Protein AF-A0A953WEM0-F1 (afdb_monomer_lite)

Sequence (82 aa):
NLMSLGGLAIAIGMIVDGAIVVTENAVERLHENPNASKLHVIYRAASEVAVPTAAGIFIICLVFVPLLTLQGLEGKLFSPVA

Radius of gyration: 17.66 Å; chains: 1; bounding box: 38×26×48 Å

pLDDT: mean 83.04, std 14.12, range [49.28, 95.56]

Secondary structure (DSSP, 8-state):
-HHHHHHHHHHHHHHHHHHHHHHHHHHHHHHH-TTS-HHHHHHHHHHHHHHHHHHHHHHHHHHHHHHHH--SHHHHHHTTT-

Structure (mmCIF, N/CA/C/O backbone):
data_AF-A0A953WEM0-F1
#
_entry.id   AF-A0A953WEM0-F1
#
loop_
_atom_site.group_PDB
_atom_site.id
_atom_site.type_symbol
_atom_site.label_atom_id
_atom_site.label_alt_id
_atom_site.label_comp_id
_atom_site.label_asym_id
_atom_site.label_entity_id
_atom_site.label_seq_id
_atom_site.pdbx_PDB_ins_code
_atom_site.Cartn_x
_atom_site.Cartn_y
_atom_site.Cartn_z
_atom_site.occupancy
_atom_site.B_iso_or_equiv
_atom_site.auth_seq_id
_atom_site.auth_comp_id
_atom_site.auth_asym_id
_atom_site.auth_atom_id
_atom_site.pdbx_PDB_model_num
ATOM 1 N N . ASN A 1 1 ? -12.332 19.147 18.999 1.00 67.75 1 ASN A N 1
ATOM 2 C CA . ASN A 1 1 ? -12.155 18.204 20.126 1.00 67.75 1 ASN A CA 1
ATOM 3 C C . ASN A 1 1 ? -10.918 17.360 19.837 1.00 67.75 1 ASN A C 1
ATOM 5 O O . ASN A 1 1 ? -10.829 16.869 18.718 1.00 67.75 1 ASN A O 1
ATOM 9 N N . LEU A 1 2 ? -9.974 17.227 20.779 1.00 73.88 2 LEU A N 1
ATOM 10 C CA . LEU A 1 2 ? -8.688 16.522 20.586 1.00 73.88 2 LEU A CA 1
ATOM 11 C C . LEU A 1 2 ? -8.872 15.098 20.039 1.00 73.88 2 LEU A C 1
ATOM 13 O O . LEU A 1 2 ? -8.150 14.682 19.143 1.00 73.88 2 LEU A O 1
ATOM 17 N N . MET A 1 3 ? -9.908 14.402 20.506 1.00 70.00 3 MET A N 1
ATOM 18 C CA . MET A 1 3 ? -10.274 13.069 20.025 1.00 70.00 3 MET A CA 1
ATOM 19 C C . MET A 1 3 ? -10.612 13.004 18.530 1.00 70.00 3 MET A C 1
ATOM 21 O O . MET A 1 3 ? -10.136 12.116 17.840 1.00 70.00 3 MET A O 1
ATOM 25 N N . SER A 1 4 ? -11.382 13.959 18.004 1.00 71.19 4 SER A N 1
ATOM 26 C CA . SER A 1 4 ? -11.742 13.990 16.576 1.00 71.19 4 SER A CA 1
ATOM 27 C C . SER A 1 4 ? -10.564 14.397 15.683 1.00 71.19 4 SER A C 1
ATOM 29 O O . SER A 1 4 ? -10.471 13.944 14.546 1.00 71.19 4 SER A O 1
ATOM 31 N N . LEU A 1 5 ? -9.643 15.217 16.200 1.00 83.12 5 LEU A N 1
ATOM 32 C CA . LEU A 1 5 ? -8.406 15.549 15.493 1.00 83.12 5 LEU A CA 1
ATOM 33 C C . LEU A 1 5 ? -7.473 14.326 15.401 1.00 83.12 5 LEU A C 1
ATOM 35 O O . LEU A 1 5 ? -6.798 14.157 14.390 1.00 83.12 5 LEU A O 1
ATOM 39 N N . GLY A 1 6 ? -7.488 13.454 16.419 1.00 79.06 6 GLY A N 1
ATOM 40 C CA . GLY A 1 6 ? -6.784 12.168 16.417 1.00 79.06 6 GLY A CA 1
ATOM 41 C C . GLY A 1 6 ? -7.251 11.225 15.304 1.00 79.06 6 GLY A C 1
ATOM 42 O O . GLY A 1 6 ? -6.412 10.696 14.581 1.00 79.06 6 GLY A O 1
ATOM 43 N N . GLY A 1 7 ? -8.564 11.087 15.089 1.00 79.44 7 GLY A N 1
ATOM 44 C CA . GLY A 1 7 ? -9.101 10.326 13.949 1.00 79.44 7 GLY A CA 1
ATOM 45 C C . GLY A 1 7 ? -8.732 10.892 12.604 1.00 79.44 7 GLY A C 1
ATOM 46 O O . GLY A 1 7 ? -8.350 10.151 11.706 1.00 79.44 7 GLY A O 1
ATOM 47 N N . LEU A 1 8 ? -8.802 12.218 12.467 1.00 82.44 8 LEU A N 1
ATOM 48 C CA . LEU A 1 8 ? -8.440 12.878 11.219 1.00 82.44 8 LEU A CA 1
ATOM 49 C C . LEU A 1 8 ? -6.965 12.624 10.864 1.00 82.44 8 LEU A C 1
ATOM 51 O O . LEU A 1 8 ? -6.650 12.351 9.710 1.00 82.44 8 LEU A O 1
ATOM 55 N N . ALA A 1 9 ? -6.068 12.677 11.855 1.00 85.94 9 ALA A N 1
ATOM 56 C CA . ALA A 1 9 ? -4.647 12.391 11.664 1.00 85.94 9 ALA A CA 1
ATOM 57 C C . ALA A 1 9 ? -4.398 10.938 11.229 1.00 85.94 9 ALA A C 1
ATOM 59 O O . ALA A 1 9 ? -3.596 10.700 10.326 1.00 85.94 9 ALA A O 1
ATOM 60 N N . ILE A 1 10 ? -5.116 9.981 11.824 1.00 83.88 10 ILE A N 1
ATOM 61 C CA . ILE A 1 10 ? -5.044 8.570 11.432 1.00 83.88 10 ILE A CA 1
ATOM 62 C C . ILE A 1 10 ? -5.556 8.408 10.006 1.00 83.88 10 ILE A C 1
ATOM 64 O O . ILE A 1 10 ? -4.813 7.911 9.169 1.00 83.88 10 ILE A O 1
ATOM 68 N N . ALA A 1 11 ? -6.758 8.906 9.703 1.00 83.25 11 ALA A N 1
ATOM 69 C CA . ALA A 1 11 ? -7.376 8.822 8.382 1.00 83.25 11 ALA A CA 1
ATOM 70 C C . ALA A 1 11 ? -6.468 9.361 7.270 1.00 83.25 11 ALA A C 1
ATOM 72 O O . ALA A 1 11 ? -6.332 8.719 6.231 1.00 83.25 11 ALA A O 1
ATOM 73 N N . ILE A 1 12 ? -5.793 10.492 7.501 1.00 88.81 12 ILE A N 1
ATOM 74 C CA . ILE A 1 12 ? -4.807 11.027 6.555 1.00 88.81 12 ILE A CA 1
ATOM 75 C C . ILE A 1 12 ? -3.673 10.023 6.338 1.00 88.81 12 ILE A C 1
ATOM 77 O O . ILE A 1 12 ? -3.364 9.723 5.188 1.00 88.81 12 ILE A O 1
ATOM 81 N N . GLY A 1 13 ? -3.100 9.475 7.414 1.00 86.81 13 GLY A N 1
ATOM 82 C CA . GLY A 1 13 ? -2.063 8.444 7.344 1.00 86.81 13 GLY A CA 1
ATOM 83 C C . GLY A 1 13 ? -2.499 7.223 6.530 1.00 86.81 13 GLY A C 1
ATOM 84 O O . GLY A 1 13 ? -1.762 6.782 5.655 1.00 86.81 13 GLY A O 1
ATOM 85 N N . MET A 1 14 ? -3.725 6.737 6.744 1.00 86.62 14 MET A N 1
ATOM 86 C CA . MET A 1 14 ? -4.260 5.581 6.010 1.00 86.62 14 MET A CA 1
ATOM 87 C C . MET A 1 14 ? -4.467 5.879 4.518 1.00 86.62 14 MET A C 1
ATOM 89 O O . MET A 1 14 ? -4.214 5.020 3.678 1.00 86.62 14 MET A O 1
ATOM 93 N N . ILE A 1 15 ? -4.925 7.091 4.174 1.00 84.94 15 ILE A N 1
ATOM 94 C CA . ILE A 1 15 ? -5.162 7.502 2.780 1.00 84.94 15 ILE A CA 1
ATOM 95 C C . ILE A 1 15 ? -3.844 7.593 2.004 1.00 84.94 15 ILE A C 1
ATOM 97 O O . ILE A 1 15 ? -3.797 7.227 0.829 1.00 84.94 15 ILE A O 1
ATOM 101 N N . VAL A 1 16 ? -2.779 8.093 2.639 1.00 92.69 16 VAL A N 1
ATOM 102 C CA . VAL A 1 16 ? -1.496 8.304 1.955 1.00 92.69 16 VAL A CA 1
ATOM 103 C C . VAL A 1 16 ? -0.621 7.057 1.910 1.00 92.69 16 VAL A C 1
ATOM 105 O O . VAL A 1 16 ? 0.154 6.934 0.969 1.00 92.69 16 VAL A O 1
ATOM 108 N N . ASP A 1 17 ? -0.759 6.123 2.854 1.00 91.31 17 ASP A N 1
ATOM 109 C CA . ASP A 1 17 ? 0.090 4.925 2.956 1.00 91.31 17 ASP A CA 1
ATOM 110 C C . ASP A 1 17 ? 0.141 4.122 1.644 1.00 91.31 17 ASP A C 1
ATOM 112 O O . ASP A 1 17 ? 1.199 3.967 1.031 1.00 91.31 17 ASP A O 1
ATOM 116 N N . GLY A 1 18 ? -1.023 3.720 1.121 1.00 88.94 18 GLY A N 1
ATOM 117 C CA . GLY A 1 18 ? -1.093 2.958 -0.129 1.00 88.94 18 GLY A CA 1
ATOM 118 C C . GLY A 1 18 ? -0.560 3.726 -1.345 1.00 88.94 18 GLY A C 1
ATOM 119 O O . GLY A 1 18 ? 0.073 3.140 -2.223 1.00 88.94 18 GLY A O 1
ATOM 120 N N . ALA A 1 19 ? -0.771 5.045 -1.392 1.00 91.25 19 ALA A N 1
ATOM 121 C CA . ALA A 1 19 ? -0.258 5.883 -2.472 1.00 91.25 19 ALA A CA 1
ATOM 122 C C . ALA A 1 19 ? 1.271 6.019 -2.411 1.00 91.25 19 ALA A C 1
ATOM 124 O O . ALA A 1 19 ? 1.927 5.970 -3.453 1.00 91.25 19 ALA A O 1
ATOM 125 N N . ILE A 1 20 ? 1.843 6.151 -1.210 1.00 94.50 20 ILE A N 1
ATOM 126 C CA . ILE A 1 20 ? 3.290 6.252 -0.996 1.00 94.50 20 ILE A CA 1
ATOM 127 C C . ILE A 1 20 ? 3.973 4.962 -1.454 1.00 94.50 20 ILE A C 1
ATOM 129 O O . ILE A 1 20 ? 4.866 5.039 -2.293 1.00 94.50 20 ILE 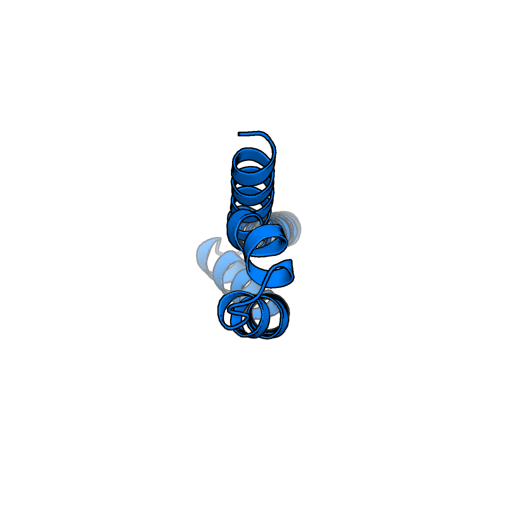A O 1
ATOM 133 N N .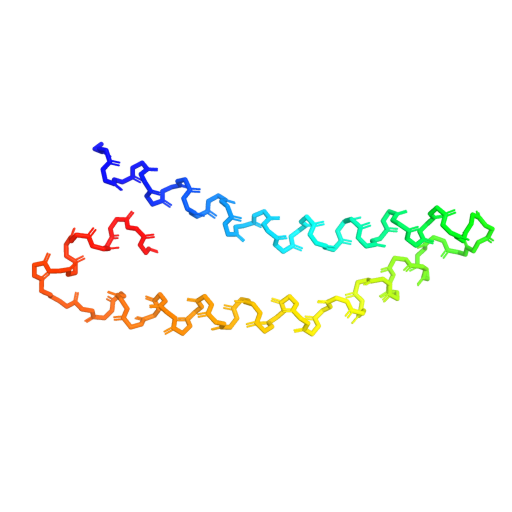 VAL A 1 21 ? 3.488 3.791 -1.021 1.00 94.81 21 VAL A N 1
ATOM 134 C CA . VAL A 1 21 ? 4.066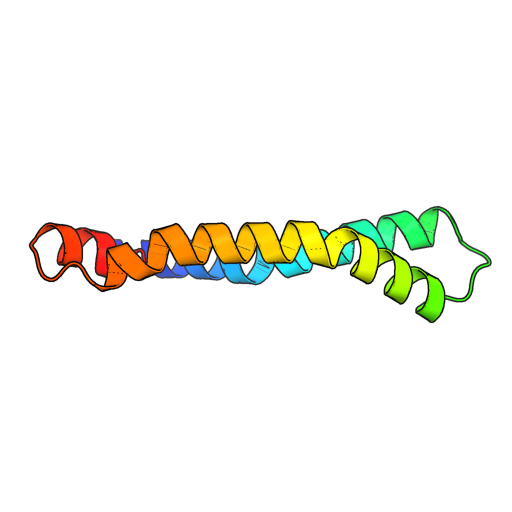 2.483 -1.395 1.00 94.81 21 VAL A CA 1
ATOM 135 C C . VAL A 1 21 ? 4.099 2.280 -2.915 1.00 94.81 21 VAL A C 1
ATOM 137 O O . VAL A 1 21 ? 5.115 1.864 -3.475 1.00 94.81 21 VAL A O 1
ATOM 140 N N . VAL A 1 22 ? 3.004 2.599 -3.615 1.00 94.44 22 VAL A N 1
ATOM 141 C CA . VAL A 1 22 ? 2.937 2.465 -5.081 1.00 94.44 22 VAL A CA 1
ATOM 142 C C . VAL A 1 22 ? 3.869 3.455 -5.777 1.00 94.44 22 VAL A C 1
ATOM 144 O O . VAL A 1 22 ? 4.531 3.098 -6.753 1.00 94.44 22 VAL A O 1
ATOM 147 N N . THR A 1 23 ? 3.928 4.695 -5.287 1.00 94.62 23 THR A N 1
ATOM 148 C CA . THR A 1 23 ? 4.749 5.747 -5.898 1.00 94.62 23 THR A CA 1
ATOM 149 C C . THR A 1 23 ? 6.237 5.469 -5.705 1.00 94.62 23 THR A C 1
ATOM 151 O O . THR A 1 23 ? 7.003 5.617 -6.654 1.00 94.62 23 THR A O 1
ATOM 154 N N . GLU A 1 24 ? 6.646 5.017 -4.520 1.00 95.56 24 GLU A N 1
ATOM 155 C CA . GLU A 1 24 ? 8.034 4.674 -4.207 1.00 95.56 24 GLU A CA 1
ATOM 156 C C . GLU A 1 24 ? 8.533 3.523 -5.089 1.00 95.56 24 GLU A C 1
ATOM 158 O O . GLU A 1 24 ? 9.528 3.691 -5.795 1.00 95.56 24 GLU A O 1
ATOM 163 N N . ASN A 1 25 ? 7.770 2.424 -5.183 1.00 95.25 25 ASN A N 1
ATOM 164 C CA . ASN A 1 25 ? 8.134 1.301 -6.053 1.00 95.25 25 ASN A CA 1
ATOM 165 C C . ASN A 1 25 ? 8.161 1.704 -7.540 1.00 95.25 25 ASN A C 1
ATOM 167 O O . ASN A 1 25 ? 9.026 1.275 -8.302 1.00 95.25 25 ASN A O 1
ATOM 171 N N . ALA A 1 26 ? 7.233 2.558 -7.989 1.00 94.44 26 ALA A N 1
ATOM 172 C CA . ALA A 1 26 ? 7.232 3.043 -9.369 1.00 94.44 26 ALA A CA 1
ATOM 173 C C . ALA A 1 26 ? 8.463 3.908 -9.687 1.00 94.44 26 ALA A C 1
ATOM 175 O O . ALA A 1 26 ? 9.054 3.758 -10.759 1.00 94.44 26 ALA A O 1
ATOM 176 N N . VAL A 1 27 ? 8.856 4.800 -8.771 1.00 94.69 27 VAL A N 1
ATOM 177 C CA . VAL A 1 27 ? 10.042 5.656 -8.924 1.00 94.69 27 VAL A CA 1
ATOM 178 C C . VAL A 1 27 ? 11.322 4.822 -8.902 1.00 94.69 27 VAL A C 1
ATOM 180 O O . VAL A 1 27 ? 12.178 5.020 -9.765 1.00 94.69 27 VAL A O 1
ATOM 183 N N . GLU A 1 28 ? 11.431 3.854 -7.991 1.00 94.44 28 GLU A N 1
ATOM 184 C CA . GLU A 1 28 ? 12.560 2.921 -7.920 1.00 94.44 28 GLU A CA 1
ATOM 185 C C . GLU A 1 28 ? 12.739 2.169 -9.248 1.00 94.44 28 GLU A C 1
ATOM 187 O O . GLU A 1 28 ? 13.800 2.238 -9.873 1.00 94.44 28 GLU A O 1
ATOM 192 N N . ARG A 1 29 ? 11.670 1.561 -9.779 1.00 93.56 29 ARG A N 1
ATOM 193 C CA . ARG A 1 29 ? 11.749 0.807 -11.042 1.00 93.56 29 ARG A CA 1
ATOM 194 C C . ARG A 1 29 ? 11.993 1.666 -12.271 1.00 93.56 29 ARG A C 1
ATOM 196 O O . ARG A 1 29 ? 12.622 1.190 -13.220 1.00 93.56 29 ARG A O 1
ATOM 203 N N . LEU A 1 30 ? 11.530 2.916 -12.275 1.00 93.44 30 LEU A N 1
ATOM 204 C CA . LEU A 1 30 ? 11.851 3.875 -13.333 1.00 93.44 30 LEU A CA 1
ATOM 205 C C . LEU A 1 30 ? 13.331 4.270 -13.318 1.00 93.44 30 LEU A C 1
ATOM 207 O O . LEU A 1 30 ? 13.913 4.422 -14.392 1.00 93.44 30 LEU A O 1
ATOM 211 N N . HIS A 1 31 ? 13.945 4.404 -12.139 1.00 92.56 31 HIS A N 1
ATOM 212 C CA . HIS A 1 31 ? 15.381 4.665 -12.022 1.00 92.56 31 HIS A CA 1
ATOM 213 C C . HIS A 1 31 ? 16.233 3.469 -12.460 1.00 92.56 31 HIS A C 1
ATOM 215 O O . HIS A 1 31 ? 17.252 3.665 -13.119 1.00 92.56 31 HIS A O 1
ATOM 221 N N . GLU A 1 32 ? 15.807 2.243 -12.159 1.00 92.38 32 GLU A N 1
ATOM 222 C CA . GLU A 1 32 ? 16.504 1.025 -12.595 1.00 92.38 32 GLU A CA 1
ATOM 223 C C . GLU A 1 32 ? 16.385 0.764 -14.105 1.00 92.38 32 GLU A C 1
ATOM 225 O O . GLU A 1 32 ? 17.265 0.149 -14.706 1.00 92.38 32 GLU A O 1
ATOM 230 N N . ASN A 1 33 ? 15.306 1.237 -14.742 1.00 89.44 33 ASN A N 1
ATOM 231 C CA . ASN A 1 33 ? 14.990 0.954 -16.145 1.00 89.44 33 ASN A CA 1
ATOM 232 C C . ASN A 1 33 ? 14.838 2.240 -16.987 1.00 89.44 33 ASN A C 1
ATOM 234 O O . ASN A 1 33 ? 13.774 2.469 -17.572 1.00 89.44 33 ASN A O 1
ATOM 238 N N . PRO A 1 34 ? 15.893 3.069 -17.128 1.00 84.81 34 PRO A N 1
ATOM 239 C CA . PRO A 1 34 ? 15.797 4.400 -17.739 1.00 84.81 34 PRO A CA 1
ATOM 240 C C . PRO A 1 34 ? 15.409 4.388 -19.228 1.00 84.81 34 PRO A C 1
ATOM 242 O O . PRO A 1 34 ? 14.860 5.365 -19.732 1.00 84.81 34 PRO A O 1
ATOM 245 N N . ASN A 1 35 ? 15.668 3.280 -19.932 1.00 90.19 35 ASN A N 1
ATOM 246 C CA . ASN A 1 35 ? 15.384 3.124 -21.365 1.00 90.19 35 ASN A CA 1
ATOM 247 C C . ASN A 1 35 ? 14.065 2.385 -21.655 1.00 90.19 35 ASN A C 1
ATOM 249 O O . ASN A 1 35 ? 13.704 2.202 -22.818 1.00 90.19 35 ASN A O 1
ATOM 253 N N . ALA A 1 36 ? 13.357 1.912 -20.626 1.00 87.81 36 ALA A N 1
ATOM 254 C CA . ALA A 1 36 ? 12.120 1.164 -20.802 1.00 87.81 36 ALA A CA 1
ATOM 255 C C . ALA A 1 36 ? 10.913 2.096 -21.000 1.00 87.81 36 ALA A C 1
ATOM 257 O O . ALA A 1 36 ? 10.904 3.262 -20.602 1.00 87.81 36 ALA A O 1
ATOM 258 N N . SER A 1 37 ? 9.847 1.563 -21.603 1.00 92.19 37 SER A N 1
ATOM 259 C CA . SER A 1 37 ? 8.582 2.292 -21.724 1.00 92.19 37 SER A CA 1
ATOM 260 C C . SER A 1 37 ? 8.015 2.601 -20.336 1.00 92.19 37 SER A C 1
ATOM 262 O O . SER A 1 37 ? 7.654 1.687 -19.593 1.00 92.19 37 SER A O 1
ATOM 264 N N . LYS A 1 38 ? 7.899 3.893 -20.001 1.00 90.69 38 LYS A N 1
ATOM 265 C CA . LYS A 1 38 ? 7.477 4.368 -18.671 1.00 90.69 38 LYS A CA 1
ATOM 266 C C . LYS A 1 38 ? 6.158 3.744 -18.210 1.00 90.69 38 LYS A C 1
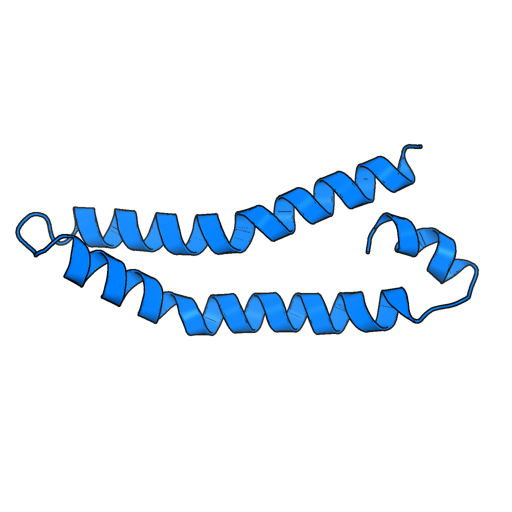ATOM 268 O O . LYS A 1 38 ? 6.060 3.296 -17.075 1.00 90.69 38 LYS A O 1
ATOM 273 N N . LEU A 1 39 ? 5.167 3.659 -19.102 1.00 92.25 39 LEU A N 1
ATOM 274 C CA . LEU A 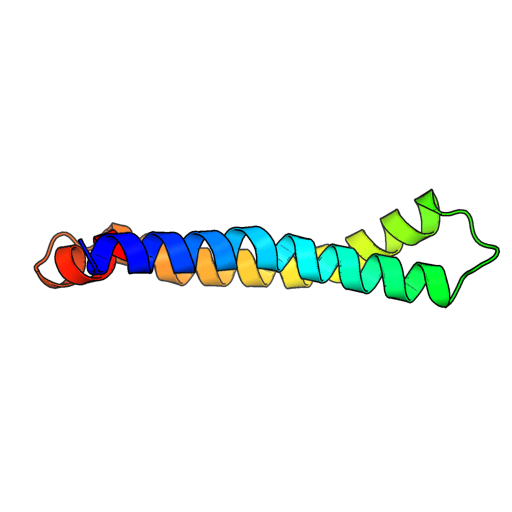1 39 ? 3.869 3.045 -18.797 1.00 92.25 39 LEU A CA 1
ATOM 275 C C . LEU A 1 39 ? 3.995 1.561 -18.434 1.00 92.25 39 LEU A C 1
ATOM 277 O O . LEU A 1 39 ? 3.319 1.098 -17.521 1.00 92.25 39 LEU A O 1
ATOM 281 N N . HIS A 1 40 ? 4.869 0.823 -19.122 1.00 92.81 40 HIS A N 1
ATOM 282 C CA . HIS A 1 40 ? 5.080 -0.595 -18.841 1.00 92.81 40 HIS A CA 1
ATOM 283 C C . HIS A 1 40 ? 5.750 -0.806 -17.480 1.00 92.81 40 HIS A C 1
ATOM 285 O O . HIS A 1 40 ? 5.349 -1.692 -16.725 1.00 92.81 40 HIS A O 1
ATOM 291 N N . VAL A 1 41 ? 6.742 0.029 -17.158 1.00 93.56 41 VAL A N 1
ATOM 292 C CA . VAL A 1 41 ? 7.454 -0.012 -15.875 1.00 93.56 41 VAL A CA 1
ATOM 293 C C . VAL A 1 41 ? 6.507 0.311 -14.721 1.00 93.56 41 VAL A C 1
ATOM 295 O O . VAL A 1 41 ? 6.428 -0.465 -13.775 1.00 93.56 41 VAL A O 1
ATOM 298 N N . ILE A 1 42 ? 5.728 1.393 -14.833 1.00 93.75 42 ILE A N 1
ATOM 299 C CA . ILE A 1 42 ? 4.757 1.796 -13.804 1.00 93.75 42 ILE A CA 1
ATOM 300 C C . ILE A 1 42 ? 3.703 0.703 -13.592 1.00 93.75 42 ILE A C 1
ATOM 302 O O . ILE A 1 42 ? 3.401 0.361 -12.453 1.00 93.75 42 ILE A O 1
ATOM 306 N N . TYR A 1 43 ? 3.168 0.118 -14.669 1.00 94.12 43 TYR A N 1
ATOM 307 C CA . TYR A 1 43 ? 2.176 -0.955 -14.567 1.00 94.12 43 TYR A CA 1
ATOM 308 C C . TYR A 1 43 ? 2.716 -2.185 -13.824 1.00 94.12 43 TYR A C 1
ATOM 310 O O . TYR A 1 43 ? 2.034 -2.736 -12.954 1.00 94.12 43 TYR A O 1
ATOM 318 N N . ARG A 1 44 ? 3.944 -2.616 -14.145 1.00 93.62 44 ARG A N 1
ATOM 319 C CA . ARG A 1 44 ? 4.583 -3.739 -13.448 1.00 93.62 44 ARG A CA 1
ATOM 320 C C . ARG A 1 44 ? 4.857 -3.407 -11.988 1.00 93.62 44 ARG A C 1
ATOM 322 O O . ARG A 1 44 ? 4.484 -4.198 -11.129 1.00 93.62 44 ARG A O 1
ATOM 329 N N . ALA A 1 45 ? 5.425 -2.234 -11.716 1.00 93.81 45 ALA A N 1
ATOM 330 C CA . ALA A 1 45 ? 5.703 -1.786 -10.358 1.00 93.81 45 ALA A CA 1
ATOM 331 C C . ALA A 1 45 ? 4.422 -1.750 -9.507 1.00 93.81 45 ALA A C 1
ATOM 333 O O . ALA A 1 45 ? 4.388 -2.309 -8.416 1.00 93.81 45 ALA A O 1
ATOM 334 N N . ALA A 1 46 ? 3.331 -1.182 -10.028 1.00 93.88 46 ALA A N 1
ATOM 335 C CA . ALA A 1 46 ? 2.046 -1.168 -9.333 1.00 93.88 46 ALA A CA 1
ATOM 336 C C . ALA A 1 46 ? 1.496 -2.584 -9.085 1.00 93.88 46 ALA A C 1
ATOM 338 O O . ALA A 1 46 ? 0.975 -2.861 -8.008 1.00 93.88 46 ALA A O 1
ATOM 339 N N . SER A 1 47 ? 1.639 -3.498 -10.052 1.00 93.88 47 SER A N 1
ATOM 340 C CA . SER A 1 47 ? 1.154 -4.881 -9.918 1.00 93.88 47 SER A CA 1
ATOM 341 C C . SER A 1 47 ? 1.918 -5.686 -8.864 1.00 93.88 47 SER A C 1
ATOM 343 O O . SER A 1 47 ? 1.326 -6.533 -8.200 1.00 93.88 47 SER A O 1
ATOM 345 N N . GLU A 1 48 ? 3.214 -5.429 -8.685 1.00 93.19 48 GLU A N 1
ATOM 346 C CA . GLU A 1 48 ? 4.035 -6.121 -7.685 1.00 93.19 48 GLU A CA 1
ATOM 347 C C . GLU A 1 48 ? 3.642 -5.769 -6.249 1.00 93.19 48 GLU A C 1
ATOM 349 O O . GLU A 1 48 ? 3.609 -6.645 -5.385 1.00 93.19 48 GLU A O 1
ATOM 354 N N . VAL A 1 49 ? 3.295 -4.504 -5.999 1.00 94.88 49 VAL A N 1
ATOM 355 C CA . VAL A 1 49 ? 2.879 -4.045 -4.666 1.00 94.88 49 VAL A CA 1
ATOM 356 C C . VAL A 1 49 ? 1.370 -4.149 -4.435 1.00 94.88 49 VAL A C 1
ATOM 358 O O . VAL A 1 49 ? 0.922 -4.053 -3.298 1.00 94.88 49 VAL A O 1
ATOM 361 N N . ALA A 1 50 ? 0.568 -4.421 -5.470 1.00 92.69 50 ALA A N 1
ATOM 362 C CA . ALA A 1 50 ? -0.890 -4.500 -5.351 1.00 92.69 50 ALA A CA 1
ATOM 363 C C . ALA A 1 50 ? -1.350 -5.518 -4.294 1.00 92.69 50 ALA A C 1
ATOM 365 O O . ALA A 1 50 ? -2.234 -5.220 -3.493 1.00 92.69 50 ALA A O 1
ATOM 366 N N . VAL A 1 51 ? -0.740 -6.707 -4.268 1.00 94.25 51 VAL A N 1
ATOM 367 C CA . VAL A 1 51 ? -1.078 -7.766 -3.303 1.00 94.25 51 VAL A CA 1
ATOM 368 C C . VAL A 1 51 ? -0.732 -7.368 -1.861 1.00 94.25 51 VAL A C 1
ATOM 370 O O . VAL A 1 51 ? -1.636 -7.408 -1.024 1.00 94.25 51 VAL A O 1
ATOM 373 N N . PRO A 1 52 ? 0.514 -6.968 -1.525 1.00 92.88 52 PRO A N 1
ATOM 374 C CA . PRO A 1 52 ? 0.840 -6.570 -0.156 1.00 92.88 52 PRO A CA 1
ATOM 375 C C . PRO A 1 52 ? 0.075 -5.319 0.299 1.00 92.88 52 PRO A C 1
ATOM 377 O O . PRO A 1 52 ? -0.408 -5.297 1.430 1.00 92.88 52 PRO A O 1
ATOM 380 N N . THR A 1 53 ? -0.125 -4.320 -0.570 1.00 93.31 53 THR A N 1
ATOM 381 C CA . THR A 1 53 ? -0.930 -3.132 -0.240 1.00 93.31 53 THR A CA 1
ATOM 382 C C . THR A 1 53 ? -2.388 -3.504 0.045 1.00 93.31 53 THR A C 1
ATOM 384 O O . THR A 1 53 ? -2.951 -3.056 1.043 1.00 93.31 53 THR A O 1
ATOM 387 N N . ALA A 1 54 ? -3.001 -4.376 -0.764 1.00 92.44 54 ALA A N 1
ATOM 388 C CA . ALA A 1 54 ? -4.366 -4.844 -0.521 1.00 92.44 54 ALA A CA 1
ATOM 389 C C . ALA A 1 54 ? -4.484 -5.653 0.781 1.00 92.44 54 ALA A C 1
ATOM 391 O O . ALA A 1 54 ? -5.456 -5.489 1.518 1.00 92.44 54 ALA A O 1
ATOM 392 N N . ALA A 1 55 ? -3.490 -6.489 1.096 1.00 94.12 55 ALA A N 1
ATOM 393 C CA . ALA A 1 55 ? -3.445 -7.221 2.358 1.00 94.12 55 ALA A CA 1
ATOM 394 C C . ALA A 1 55 ? -3.356 -6.272 3.567 1.00 94.12 55 ALA A C 1
ATOM 396 O O . ALA A 1 55 ? -4.072 -6.470 4.548 1.00 94.12 55 ALA A O 1
ATOM 397 N N . GLY A 1 56 ? -2.543 -5.212 3.481 1.00 91.44 56 GLY A N 1
ATOM 398 C CA . GLY A 1 56 ? -2.455 -4.171 4.510 1.00 91.44 56 GLY A CA 1
ATOM 399 C C . GLY A 1 56 ? -3.790 -3.461 4.742 1.00 91.44 56 GLY A C 1
ATOM 400 O O . GLY A 1 56 ? -4.264 -3.392 5.876 1.00 91.44 56 GLY A O 1
ATOM 401 N N . ILE A 1 57 ? -4.454 -3.032 3.663 1.00 90.19 57 ILE A N 1
ATOM 402 C CA . ILE A 1 57 ? -5.798 -2.431 3.729 1.00 90.19 57 ILE A CA 1
ATOM 403 C C . ILE A 1 57 ? -6.789 -3.401 4.382 1.00 90.19 57 ILE A C 1
ATOM 405 O O . ILE A 1 57 ? -7.578 -2.999 5.235 1.00 90.19 57 ILE A O 1
ATOM 409 N N . PHE A 1 58 ? -6.728 -4.688 4.036 1.00 93.44 58 PHE A N 1
ATOM 410 C CA . PHE A 1 58 ? -7.615 -5.695 4.612 1.00 93.44 58 PHE A CA 1
ATOM 411 C C . PHE A 1 58 ? -7.402 -5.868 6.121 1.00 93.44 58 PHE A C 1
ATOM 413 O O . PHE A 1 58 ? -8.374 -5.958 6.867 1.00 93.44 58 PHE A O 1
ATOM 420 N N . ILE A 1 59 ? -6.151 -5.853 6.590 1.00 91.75 59 ILE A N 1
ATOM 421 C CA . ILE A 1 59 ? -5.825 -5.888 8.023 1.00 91.75 59 ILE A CA 1
ATOM 422 C C . ILE A 1 59 ? -6.394 -4.655 8.733 1.00 91.75 59 ILE A C 1
ATOM 424 O O . ILE A 1 59 ? -7.026 -4.798 9.779 1.00 91.75 59 ILE A O 1
ATOM 428 N N . ILE A 1 60 ? -6.237 -3.460 8.152 1.00 88.50 60 ILE A N 1
ATOM 429 C CA . ILE A 1 60 ? -6.817 -2.224 8.697 1.00 88.50 60 ILE A CA 1
ATOM 430 C C . ILE A 1 60 ? -8.340 -2.362 8.797 1.00 88.50 60 ILE A C 1
ATOM 432 O O . ILE A 1 60 ? -8.906 -2.117 9.860 1.00 88.50 60 ILE A O 1
ATOM 436 N N . CYS A 1 61 ? -9.011 -2.839 7.745 1.00 87.25 61 CYS A N 1
ATOM 437 C CA . CYS A 1 61 ? -10.450 -3.092 7.780 1.00 87.25 61 CYS A CA 1
ATOM 438 C C . CYS A 1 61 ? -10.841 -4.098 8.874 1.00 87.25 61 CYS A C 1
ATOM 440 O O . CYS A 1 61 ? -11.803 -3.853 9.596 1.00 87.25 61 CYS A O 1
ATOM 442 N N . LEU A 1 62 ? -10.101 -5.200 9.039 1.00 89.62 62 LEU A N 1
ATOM 443 C CA . LEU A 1 62 ? -10.374 -6.205 10.074 1.00 89.62 62 LEU A CA 1
ATOM 444 C C . LEU A 1 62 ? -10.226 -5.661 11.498 1.00 89.62 62 LEU A C 1
ATOM 446 O O . LEU A 1 62 ? -10.885 -6.167 12.400 1.00 89.62 62 LEU A O 1
ATOM 450 N N . VAL A 1 63 ? -9.388 -4.646 11.709 1.00 85.75 63 VAL A N 1
ATOM 451 C CA . VAL A 1 63 ? -9.238 -3.982 13.010 1.00 85.75 63 VAL A CA 1
ATOM 452 C C . VAL A 1 63 ? -10.312 -2.910 13.206 1.00 85.75 63 VAL A C 1
ATOM 454 O O . VAL A 1 63 ? -10.941 -2.857 14.259 1.00 85.75 63 VAL A O 1
ATOM 457 N N . PHE A 1 64 ? -10.567 -2.076 12.196 1.00 80.31 64 PHE A N 1
ATOM 458 C CA . PHE A 1 64 ? -11.450 -0.912 12.311 1.00 80.31 64 PHE A CA 1
ATOM 459 C C . PHE A 1 64 ? -12.940 -1.261 12.219 1.00 80.31 64 PHE A C 1
ATOM 461 O O . PHE A 1 64 ? -13.744 -0.679 12.944 1.00 80.31 64 PHE A O 1
ATOM 468 N N . VAL A 1 65 ? -13.334 -2.232 11.387 1.00 83.12 65 VAL A N 1
ATOM 469 C CA . VAL A 1 65 ? -14.748 -2.627 11.243 1.00 83.12 65 VAL A CA 1
ATOM 470 C C . VAL A 1 65 ? -15.341 -3.110 12.574 1.00 83.12 65 VAL A C 1
ATOM 472 O O . VAL A 1 65 ? -16.394 -2.599 12.953 1.00 83.12 65 VAL A O 1
ATOM 475 N N . PRO A 1 66 ? -14.697 -4.010 13.345 1.00 80.62 66 PRO A N 1
ATOM 476 C CA . PRO A 1 66 ? -15.195 -4.390 14.666 1.00 80.62 66 PRO A CA 1
ATOM 477 C C . PRO A 1 66 ? -15.242 -3.215 15.645 1.00 80.62 66 PRO A C 1
ATOM 479 O O . PRO A 1 66 ? -16.208 -3.094 16.398 1.00 80.62 66 PRO A O 1
ATOM 482 N N . LEU A 1 67 ? -14.252 -2.316 15.606 1.00 77.06 67 LEU A N 1
ATOM 483 C CA . LEU A 1 67 ? -14.222 -1.130 16.467 1.00 77.06 67 LEU A CA 1
ATOM 484 C C . LEU A 1 67 ? -15.418 -0.199 16.211 1.00 77.06 67 LEU A C 1
ATOM 486 O O . LEU A 1 67 ? -15.992 0.315 17.169 1.00 77.06 67 LEU A O 1
ATOM 490 N N . LEU A 1 68 ? -15.856 -0.053 14.955 1.00 67.75 68 LEU A N 1
ATOM 491 C CA . LEU A 1 68 ? -17.056 0.714 14.589 1.00 67.75 68 LEU A CA 1
ATOM 492 C C . LEU A 1 68 ? -18.364 0.070 15.089 1.00 67.75 68 LEU A C 1
ATOM 494 O O . LEU A 1 68 ? -19.359 0.769 15.276 1.00 67.75 68 LEU A O 1
ATOM 498 N N . THR A 1 69 ? -18.382 -1.248 15.322 1.00 70.69 69 THR A N 1
ATOM 499 C CA . THR A 1 69 ? -19.571 -1.966 15.826 1.00 70.69 69 THR A CA 1
ATOM 500 C C . THR A 1 69 ? -19.735 -1.921 17.348 1.00 70.69 69 THR A C 1
ATOM 502 O O . THR A 1 69 ? -20.805 -2.263 17.856 1.00 70.69 69 THR A O 1
ATOM 505 N N . LEU A 1 70 ? -18.718 -1.482 18.099 1.00 69.19 70 LEU A N 1
ATOM 506 C CA . LEU A 1 70 ? -18.790 -1.378 19.558 1.00 69.19 70 LEU A CA 1
ATOM 507 C C . LEU A 1 70 ? -19.687 -0.199 19.976 1.00 69.19 70 LEU A C 1
ATOM 509 O O . LEU A 1 70 ? -19.325 0.963 19.835 1.00 69.19 70 LEU A O 1
ATOM 513 N N . GLN A 1 71 ? -20.855 -0.493 20.558 1.00 54.47 71 GLN A N 1
ATOM 514 C CA . GLN A 1 71 ? -21.847 0.503 21.010 1.00 54.47 71 GLN A CA 1
ATOM 515 C C . GLN A 1 71 ? -21.644 0.987 22.471 1.00 54.47 71 GLN A C 1
ATOM 517 O O . GLN A 1 71 ? -22.539 1.592 23.061 1.00 54.47 71 GLN A O 1
ATOM 522 N N . GLY A 1 72 ? -20.483 0.716 23.083 1.00 61.94 72 GLY A N 1
ATOM 523 C CA . GLY A 1 72 ? -20.193 0.996 24.501 1.00 61.94 72 GLY A CA 1
ATOM 524 C C . GLY A 1 72 ? -19.430 2.303 24.795 1.00 61.94 72 GLY A C 1
ATOM 525 O O . GLY A 1 72 ? -19.174 3.121 23.912 1.00 61.94 72 GLY A O 1
ATOM 526 N N . LEU A 1 73 ? -19.008 2.478 26.059 1.00 51.78 73 LEU A N 1
ATOM 527 C CA . LEU A 1 73 ? -18.077 3.544 26.492 1.00 51.78 73 LEU A CA 1
ATOM 528 C C . LEU A 1 73 ? -16.726 3.472 25.754 1.00 51.78 73 LEU A C 1
ATOM 530 O O . LEU A 1 73 ? -16.140 4.506 25.449 1.00 51.78 73 LEU A O 1
ATOM 534 N N . GLU A 1 74 ? -16.286 2.265 25.400 1.00 52.31 74 GLU A N 1
ATOM 535 C CA . GLU A 1 74 ? -15.103 2.007 24.567 1.00 52.31 74 GLU A CA 1
ATOM 536 C C . GLU A 1 74 ? -15.335 2.444 23.112 1.00 52.31 74 GLU A C 1
ATOM 538 O O . GLU A 1 74 ? -14.477 3.084 22.511 1.00 52.31 74 GLU A O 1
ATOM 543 N N . GLY A 1 75 ? -16.548 2.240 22.588 1.00 53.38 75 GLY A N 1
ATOM 544 C CA . GLY A 1 75 ? -16.979 2.752 21.288 1.00 53.38 75 GLY A CA 1
ATOM 545 C C . GLY A 1 75 ? -16.930 4.275 21.205 1.00 53.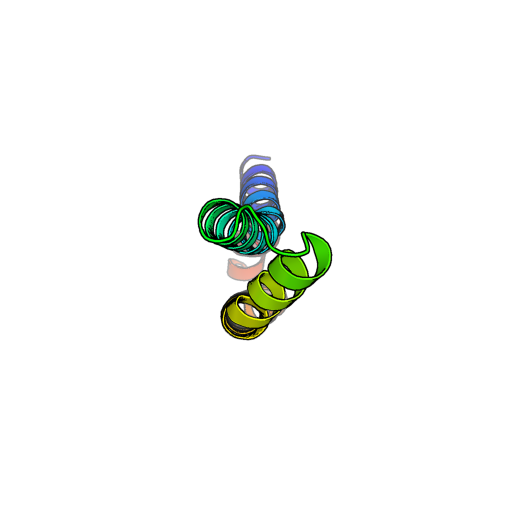38 75 GLY A C 1
ATOM 546 O O . GLY A 1 75 ? -16.497 4.811 20.203 1.00 53.38 75 GLY A O 1
ATOM 547 N N . LYS A 1 76 ? -17.263 5.013 22.272 1.00 50.97 76 LYS A N 1
ATOM 548 C CA . LYS A 1 76 ? -17.113 6.486 22.295 1.00 50.97 76 LYS A CA 1
ATOM 549 C C . LYS A 1 76 ? -15.658 6.960 22.377 1.00 50.97 76 LYS A C 1
ATOM 551 O O . LYS A 1 76 ? -15.383 8.097 21.995 1.00 50.97 76 LYS A O 1
ATOM 556 N N . LEU A 1 77 ? -14.749 6.116 22.869 1.00 56.22 77 LEU A N 1
ATOM 557 C CA . LEU A 1 77 ? -13.314 6.400 22.946 1.00 56.22 77 LEU A CA 1
ATOM 558 C C . LEU A 1 77 ? -12.604 6.121 21.606 1.00 56.22 77 LEU A C 1
ATOM 560 O O . LEU A 1 77 ? -11.676 6.844 21.253 1.00 56.22 77 LEU A O 1
ATOM 564 N N . PHE A 1 78 ? -13.072 5.116 20.856 1.00 52.75 78 PHE A N 1
ATOM 565 C CA . PHE A 1 78 ? -12.517 4.689 19.563 1.00 52.75 78 PHE A CA 1
ATOM 566 C C . PHE A 1 78 ? -13.308 5.160 18.330 1.00 52.75 78 PHE A C 1
ATOM 568 O O . PHE A 1 78 ? -12.738 5.232 17.253 1.00 52.75 78 PHE A O 1
ATOM 575 N N . SER A 1 79 ? -14.574 5.559 18.458 1.00 52.75 79 SER A N 1
ATOM 576 C CA . SER A 1 79 ? -15.384 6.172 17.385 1.00 52.75 79 SER A CA 1
ATOM 577 C C . SER A 1 79 ? -14.798 7.457 16.786 1.00 52.75 79 SER A C 1
ATOM 579 O O . SER A 1 79 ? -15.165 7.776 15.662 1.00 52.75 79 SER A O 1
ATOM 581 N N . PRO A 1 80 ? -13.953 8.234 17.487 1.00 52.62 80 PRO A N 1
ATOM 582 C CA . PRO A 1 80 ? -13.222 9.332 16.876 1.00 52.62 80 PRO A CA 1
ATOM 583 C C . PRO A 1 80 ? -11.904 8.895 16.241 1.00 52.62 80 PRO A C 1
ATOM 585 O O . PRO A 1 80 ? -11.252 9.761 15.693 1.00 52.62 80 PRO A O 1
ATOM 588 N N . VAL A 1 81 ? -11.459 7.649 16.427 1.00 53.94 81 VAL A N 1
ATOM 589 C CA . VAL A 1 81 ? -10.171 7.087 15.973 1.00 53.94 81 VAL A CA 1
ATOM 590 C C . VAL A 1 81 ? -10.391 6.203 14.742 1.00 53.94 81 VAL A C 1
ATOM 592 O O . VAL A 1 81 ? -9.527 6.174 13.869 1.00 53.94 81 VAL A O 1
ATOM 595 N N . ALA A 1 82 ? -11.541 5.519 14.695 1.00 49.28 82 ALA A N 1
ATOM 596 C CA . ALA A 1 82 ? -12.081 4.797 13.551 1.00 49.28 82 ALA A CA 1
ATOM 597 C C . ALA A 1 82 ? -12.843 5.710 12.587 1.00 49.28 82 ALA A C 1
ATOM 599 O O . ALA A 1 82 ? -12.755 5.447 11.367 1.00 49.28 82 ALA A O 1
#

Foldseek 3Di:
DVLLVLQVVLVVVLVCVLVCQLVVQLVVQCVVCVPDDSVVSSVVSNVVCVVVSVVVVVVVCVVVVVLCVDPDPSNVNCVSND